Protein AF-A0A7K8R542-F1 (afdb_monomer)

pLDDT: mean 95.87, std 2.91, range [80.75, 98.75]

InterPro domains:
  IPR011989 Armadillo-like helical [G3DSA:1.25.10.10] (1-106)
  IPR016024 Armadillo-type fold [SSF48371] (4-80)

Mean predicted aligned error: 2.31 Å

Sequence (106 aa):
VLFQIFDAFKARLHDSNSKVNQVALESMHRMVPLLKDNLAPVINLLIPAIVDNNLNSKNPGIYAAATGVIQALCQHLDNSLLLQPFCTKAQFLNGKAKQDLTEKLA

Structure (mmCIF, N/CA/C/O backbone):
data_AF-A0A7K8R542-F1
#
_entry.id   AF-A0A7K8R542-F1
#
loop_
_atom_site.group_PDB
_atom_site.id
_atom_site.type_symbol
_atom_site.label_atom_id
_atom_site.label_alt_id
_atom_si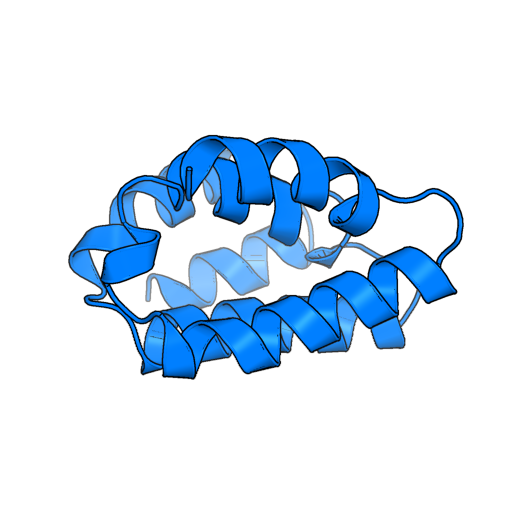te.label_comp_id
_atom_site.label_asym_id
_atom_site.label_entity_id
_atom_site.label_seq_id
_atom_site.pdbx_PDB_ins_code
_atom_site.Cartn_x
_atom_site.Cartn_y
_atom_site.Cartn_z
_atom_site.occupancy
_atom_site.B_iso_or_equiv
_atom_site.auth_seq_id
_atom_site.auth_comp_id
_atom_site.auth_asym_id
_atom_site.auth_atom_id
_atom_site.pdbx_PDB_model_num
ATOM 1 N N . VAL A 1 1 ? -8.506 -17.465 -5.897 1.00 80.75 1 VAL A N 1
ATOM 2 C CA . VAL A 1 1 ? -8.318 -16.443 -6.954 1.00 80.75 1 VAL A CA 1
ATOM 3 C C . VAL A 1 1 ? -7.722 -15.151 -6.405 1.00 80.75 1 VAL A C 1
ATOM 5 O O . VAL A 1 1 ? -6.579 -14.879 -6.732 1.00 80.75 1 VAL A O 1
ATOM 8 N N . LEU A 1 2 ? -8.411 -14.394 -5.536 1.00 88.62 2 LEU A N 1
ATOM 9 C CA . LEU A 1 2 ? -7.903 -13.095 -5.050 1.00 88.62 2 LEU A CA 1
ATOM 10 C C . LEU A 1 2 ?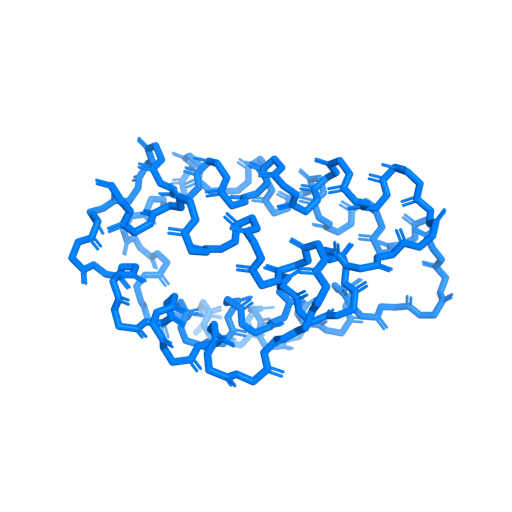 -6.517 -13.186 -4.388 1.00 88.62 2 LEU A C 1
ATOM 12 O O . LEU A 1 2 ? -5.619 -12.432 -4.745 1.00 88.62 2 LEU A O 1
ATOM 16 N N . PHE A 1 3 ? -6.322 -14.163 -3.495 1.00 92.50 3 PHE A N 1
ATOM 17 C CA . PHE A 1 3 ? -5.020 -14.415 -2.871 1.00 92.50 3 PHE A CA 1
A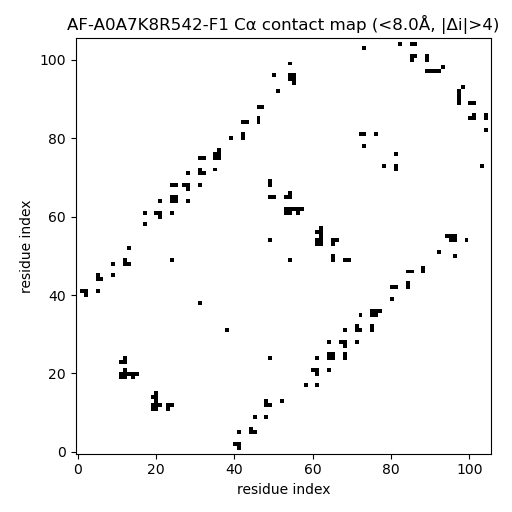TOM 18 C C . PHE A 1 3 ? -3.916 -14.677 -3.902 1.00 92.50 3 PHE A C 1
ATOM 20 O O . PHE A 1 3 ? -2.886 -14.028 -3.858 1.00 92.50 3 PHE A O 1
ATOM 27 N N . GLN A 1 4 ? -4.153 -15.564 -4.873 1.00 94.00 4 GLN A N 1
ATOM 28 C CA . GLN A 1 4 ? -3.168 -15.906 -5.911 1.00 94.00 4 GLN A CA 1
ATOM 29 C C . GLN A 1 4 ? -2.793 -14.696 -6.778 1.00 94.00 4 GLN A C 1
ATOM 31 O O . GLN A 1 4 ? -1.630 -14.531 -7.131 1.00 94.00 4 GLN A O 1
ATOM 36 N N . ILE A 1 5 ? -3.768 -13.835 -7.095 1.00 94.38 5 ILE A N 1
ATOM 37 C CA . ILE A 1 5 ? -3.519 -12.594 -7.836 1.00 94.38 5 ILE A CA 1
ATOM 38 C C . ILE A 1 5 ? -2.593 -11.683 -7.031 1.00 94.38 5 ILE A C 1
ATOM 40 O O . ILE A 1 5 ? -1.600 -11.198 -7.566 1.00 94.38 5 ILE A O 1
ATOM 44 N N . PHE A 1 6 ? -2.892 -11.462 -5.750 1.00 95.81 6 PHE A N 1
ATOM 45 C CA . PHE A 1 6 ? -2.101 -10.551 -4.927 1.00 95.81 6 PHE A CA 1
ATOM 46 C C . PHE A 1 6 ? -0.750 -11.120 -4.491 1.00 95.81 6 PHE A C 1
ATOM 48 O O . PHE A 1 6 ? 0.206 -10.360 -4.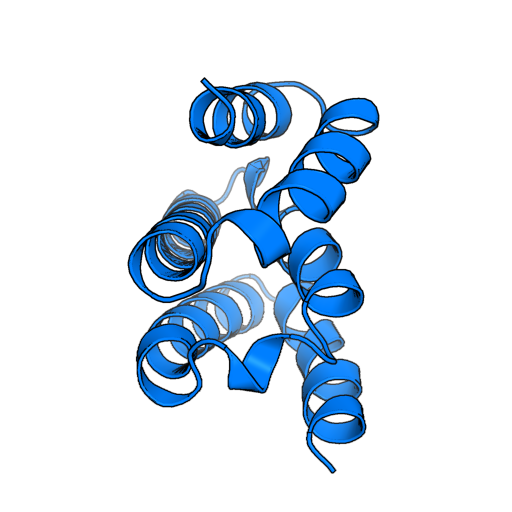356 1.00 95.81 6 PHE A O 1
ATOM 55 N N . ASP A 1 7 ? -0.642 -12.437 -4.350 1.00 93.81 7 ASP A N 1
ATOM 56 C CA . ASP A 1 7 ? 0.626 -13.126 -4.125 1.00 93.81 7 ASP A CA 1
ATOM 57 C C . ASP A 1 7 ? 1.574 -12.933 -5.316 1.00 93.81 7 ASP A C 1
ATOM 59 O O . ASP A 1 7 ? 2.715 -12.505 -5.143 1.00 93.81 7 ASP A O 1
ATOM 63 N N . ALA A 1 8 ? 1.069 -13.081 -6.546 1.00 94.38 8 ALA A N 1
ATOM 64 C CA . ALA A 1 8 ? 1.835 -12.751 -7.746 1.00 94.38 8 ALA A CA 1
ATOM 65 C C . ALA A 1 8 ? 2.119 -11.239 -7.870 1.00 94.38 8 ALA A C 1
ATOM 67 O O . ALA A 1 8 ? 3.219 -10.830 -8.252 1.00 94.38 8 ALA A O 1
ATOM 68 N N . PHE A 1 9 ? 1.144 -10.390 -7.531 1.00 96.25 9 PHE A N 1
ATOM 69 C CA . PHE A 1 9 ? 1.270 -8.933 -7.615 1.00 96.25 9 PHE A CA 1
ATOM 70 C C . PHE A 1 9 ? 2.315 -8.367 -6.646 1.00 96.25 9 PHE A C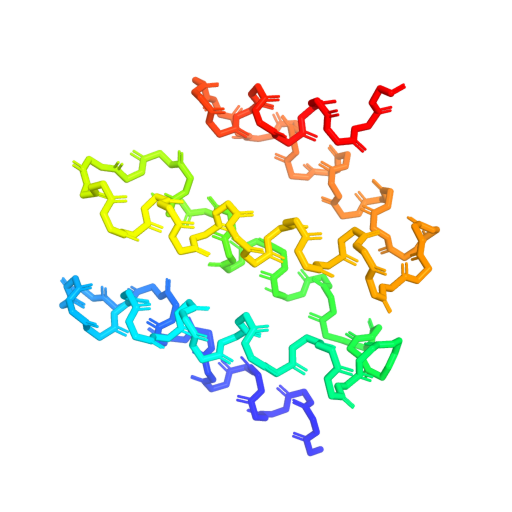 1
ATOM 72 O O . PHE A 1 9 ? 2.981 -7.385 -6.974 1.00 96.25 9 PHE A O 1
ATOM 79 N N . LYS A 1 10 ? 2.520 -9.003 -5.484 1.00 94.88 10 LYS A N 1
ATOM 80 C CA . LYS A 1 10 ? 3.510 -8.591 -4.478 1.00 94.88 10 LYS A CA 1
ATOM 81 C C . LYS A 1 10 ? 4.906 -8.394 -5.070 1.00 94.88 10 LYS A C 1
ATOM 83 O O . LYS A 1 10 ? 5.586 -7.441 -4.701 1.00 94.88 10 LYS A O 1
ATOM 88 N N . ALA A 1 11 ? 5.310 -9.234 -6.025 1.00 95.19 11 ALA A N 1
ATOM 89 C CA . ALA A 1 11 ? 6.607 -9.106 -6.691 1.00 95.19 11 ALA A CA 1
ATOM 90 C C . ALA A 1 11 ? 6.773 -7.757 -7.416 1.00 95.19 11 ALA A C 1
ATOM 92 O O . ALA A 1 11 ? 7.880 -7.235 -7.499 1.00 95.19 11 ALA A O 1
ATOM 93 N N . ARG A 1 12 ? 5.676 -7.163 -7.906 1.00 97.81 12 ARG A N 1
ATOM 94 C CA . ARG A 1 12 ? 5.686 -5.846 -8.560 1.00 97.81 12 ARG A CA 1
ATOM 95 C C . ARG A 1 12 ? 5.781 -4.699 -7.556 1.00 97.81 12 ARG A C 1
ATOM 97 O O . ARG A 1 12 ? 6.407 -3.693 -7.856 1.00 97.81 12 ARG A O 1
ATOM 104 N N . LEU A 1 13 ? 5.233 -4.857 -6.351 1.00 97.25 13 LEU A N 1
ATOM 105 C CA . LEU A 1 13 ? 5.371 -3.880 -5.260 1.00 97.25 13 LEU A CA 1
ATOM 106 C C . LEU A 1 13 ? 6.800 -3.803 -4.697 1.00 97.25 13 LEU A C 1
ATOM 108 O O . LEU A 1 13 ? 7.092 -2.903 -3.919 1.00 97.25 13 LEU A O 1
ATOM 112 N N . HIS A 1 14 ? 7.658 -4.767 -5.038 1.00 93.69 14 HIS A N 1
ATOM 113 C CA . HIS A 1 14 ? 9.050 -4.893 -4.585 1.00 93.69 14 HIS A CA 1
ATOM 114 C C . HIS A 1 14 ? 10.020 -4.970 -5.777 1.00 93.69 14 HIS A C 1
ATOM 116 O O . HIS A 1 14 ? 11.144 -5.452 -5.647 1.00 93.69 14 HIS A O 1
ATOM 122 N N . ASP A 1 15 ? 9.573 -4.547 -6.961 1.00 97.12 15 ASP A N 1
ATOM 123 C CA . ASP A 1 15 ? 10.352 -4.692 -8.186 1.00 97.12 15 ASP A CA 1
ATOM 124 C C . ASP A 1 15 ? 11.619 -3.823 -8.137 1.00 97.12 15 ASP A C 1
ATOM 126 O O . ASP A 1 15 ? 11.579 -2.662 -7.721 1.00 97.12 15 ASP A O 1
ATOM 130 N N . SER A 1 16 ? 12.754 -4.369 -8.580 1.00 95.19 16 SER A N 1
ATOM 131 C CA . SER A 1 16 ? 14.026 -3.637 -8.592 1.00 95.19 16 SER A CA 1
ATOM 132 C C . SER A 1 16 ? 14.005 -2.463 -9.571 1.00 95.19 16 SER A C 1
ATOM 134 O O . SER A 1 16 ? 14.746 -1.491 -9.401 1.00 95.19 16 SER A O 1
ATOM 136 N N . ASN A 1 17 ? 13.132 -2.512 -10.581 1.00 97.56 17 ASN A N 1
ATOM 137 C CA . ASN A 1 17 ? 12.871 -1.370 -11.432 1.00 97.56 17 ASN A CA 1
ATOM 138 C C . ASN A 1 17 ? 11.910 -0.398 -10.734 1.00 97.56 17 ASN A C 1
ATOM 140 O O . ASN A 1 17 ? 10.707 -0.645 -10.633 1.00 97.56 17 ASN A O 1
ATOM 144 N N . SER A 1 18 ? 12.422 0.768 -10.333 1.00 97.56 18 SER A N 1
ATOM 145 C CA . SER A 1 18 ? 11.630 1.765 -9.605 1.00 97.56 18 SER A CA 1
ATOM 146 C C . SER A 1 18 ? 10.371 2.236 -10.344 1.00 97.56 18 SER A C 1
ATOM 148 O O . SER A 1 18 ? 9.390 2.580 -9.691 1.00 97.56 18 SER A O 1
ATOM 150 N N . LYS A 1 19 ? 10.356 2.238 -11.687 1.00 98.19 19 LYS A N 1
ATOM 151 C CA . LYS A 1 19 ? 9.150 2.602 -12.453 1.00 98.19 19 LYS A CA 1
ATOM 152 C C . LYS A 1 19 ? 8.077 1.522 -12.336 1.00 98.19 19 LYS A C 1
ATOM 154 O O . LYS A 1 19 ? 6.910 1.852 -12.165 1.00 98.19 19 LYS A O 1
ATOM 159 N N . VAL A 1 20 ? 8.467 0.246 -12.390 1.00 98.44 20 VAL A N 1
ATOM 160 C CA . VAL A 1 20 ? 7.539 -0.882 -12.206 1.00 98.44 20 VAL A CA 1
ATOM 161 C C . VAL A 1 20 ? 6.958 -0.857 -10.794 1.00 98.44 20 VAL A C 1
ATOM 163 O O . VAL A 1 20 ? 5.743 -0.946 -10.637 1.00 98.44 20 VAL A O 1
ATOM 166 N N . ASN A 1 21 ? 7.806 -0.652 -9.784 1.00 98.50 21 ASN A N 1
ATOM 167 C CA . ASN A 1 21 ? 7.380 -0.537 -8.392 1.00 98.50 21 ASN A CA 1
ATOM 168 C C . ASN A 1 21 ? 6.403 0.626 -8.165 1.00 98.50 21 ASN A C 1
ATOM 170 O O . ASN A 1 21 ? 5.330 0.419 -7.597 1.00 98.50 21 ASN A O 1
ATOM 174 N N . GLN A 1 22 ? 6.720 1.819 -8.674 1.00 98.69 22 GLN A N 1
ATOM 175 C CA . GLN A 1 22 ? 5.830 2.972 -8.562 1.00 98.69 22 GLN A CA 1
ATOM 176 C C . GLN A 1 22 ? 4.476 2.722 -9.245 1.00 98.69 22 GLN A C 1
ATOM 178 O O . GLN A 1 22 ? 3.433 2.927 -8.627 1.00 98.69 22 GLN A O 1
ATOM 183 N N . VAL A 1 23 ? 4.468 2.215 -10.483 1.00 98.62 23 VAL A N 1
ATOM 184 C CA . VAL A 1 23 ? 3.220 1.919 -11.210 1.00 98.62 23 VAL A CA 1
ATOM 185 C C . VAL A 1 23 ? 2.400 0.837 -10.502 1.00 98.62 23 VAL A C 1
ATOM 187 O O . VAL A 1 23 ? 1.168 0.894 -10.510 1.00 98.62 23 VAL A O 1
ATOM 190 N N . ALA A 1 24 ? 3.046 -0.134 -9.852 1.00 98.62 24 ALA A N 1
ATOM 191 C CA . ALA A 1 24 ? 2.355 -1.129 -9.040 1.00 98.62 24 ALA A CA 1
ATOM 192 C C . ALA A 1 24 ? 1.653 -0.485 -7.832 1.00 98.62 24 ALA A C 1
ATOM 194 O O . ALA A 1 24 ? 0.480 -0.766 -7.590 1.00 98.62 24 ALA A O 1
ATOM 195 N N . LEU A 1 25 ? 2.316 0.428 -7.117 1.00 98.75 25 LEU A N 1
ATOM 196 C CA . LEU A 1 25 ? 1.707 1.168 -6.004 1.00 98.75 25 LEU A CA 1
ATOM 197 C C . LEU A 1 25 ? 0.541 2.050 -6.475 1.00 98.75 25 LEU A C 1
ATOM 199 O O . LEU A 1 25 ? -0.535 2.020 -5.883 1.00 98.75 25 LEU A O 1
ATOM 203 N N . GLU A 1 26 ? 0.699 2.768 -7.585 1.00 98.75 26 GLU A N 1
ATOM 204 C CA . GLU A 1 26 ? -0.379 3.574 -8.178 1.00 98.75 26 GLU A CA 1
ATOM 205 C C . GLU A 1 26 ? -1.571 2.713 -8.624 1.00 98.75 26 GLU A C 1
ATOM 207 O O . GLU A 1 26 ? -2.730 3.109 -8.483 1.00 98.75 26 GLU A O 1
ATOM 212 N N . SER A 1 27 ? -1.302 1.513 -9.141 1.00 98.56 27 SER A N 1
ATOM 213 C CA . SER A 1 27 ? -2.346 0.550 -9.499 1.00 98.56 27 SER A CA 1
ATOM 214 C C . SER A 1 27 ? -3.065 0.038 -8.254 1.00 98.56 27 SER A C 1
ATOM 216 O O . SER A 1 27 ? -4.294 0.018 -8.230 1.00 98.56 27 SER A O 1
ATOM 218 N N . MET A 1 28 ? -2.320 -0.283 -7.191 1.00 98.31 28 MET A N 1
ATOM 219 C CA . MET A 1 28 ? -2.890 -0.668 -5.900 1.00 98.31 28 MET A CA 1
ATOM 220 C C . MET A 1 28 ? -3.803 0.435 -5.359 1.00 98.31 28 MET A C 1
ATOM 222 O O . MET A 1 28 ? -4.935 0.151 -4.978 1.00 98.31 28 MET A O 1
ATOM 226 N N . HIS A 1 29 ? -3.372 1.698 -5.415 1.00 98.69 29 HIS A N 1
ATOM 227 C CA . HIS A 1 29 ? -4.172 2.848 -4.987 1.00 98.69 29 HIS A CA 1
ATOM 228 C C . HIS A 1 29 ? -5.523 2.919 -5.716 1.00 98.69 29 HIS A C 1
ATOM 230 O O . HIS A 1 29 ? -6.551 3.144 -5.085 1.00 98.69 29 HIS A O 1
ATOM 236 N N . ARG A 1 30 ? -5.551 2.651 -7.031 1.00 98.50 30 ARG A N 1
ATOM 237 C CA . ARG A 1 30 ? -6.798 2.593 -7.820 1.00 98.50 30 ARG A CA 1
ATOM 238 C C . ARG A 1 30 ? -7.668 1.379 -7.478 1.00 98.50 30 ARG A C 1
ATOM 240 O O . ARG A 1 30 ? -8.887 1.464 -7.574 1.00 98.50 30 ARG A O 1
ATOM 247 N N . MET A 1 31 ? -7.064 0.255 -7.092 1.00 98.00 31 MET A N 1
ATOM 248 C CA . MET A 1 31 ? -7.785 -0.976 -6.746 1.00 98.00 31 MET A CA 1
ATOM 249 C C . MET A 1 31 ? -8.457 -0.910 -5.370 1.00 98.00 31 MET A C 1
ATOM 251 O O . MET A 1 31 ? -9.528 -1.491 -5.202 1.00 98.00 31 MET A O 1
ATOM 255 N N . VAL A 1 32 ? -7.865 -0.207 -4.397 1.00 98.44 32 VAL A N 1
ATOM 256 C CA . VAL A 1 32 ? -8.400 -0.093 -3.026 1.00 98.44 32 VAL A CA 1
ATOM 257 C C . VAL A 1 32 ? -9.875 0.341 -2.980 1.00 98.44 32 VAL A C 1
ATOM 259 O O . VAL A 1 32 ? -10.668 -0.411 -2.413 1.00 98.44 32 VAL A O 1
ATOM 262 N N . PRO A 1 33 ? -10.310 1.462 -3.592 1.00 98.06 33 PRO A N 1
ATOM 263 C CA . PRO A 1 33 ? -11.716 1.877 -3.541 1.00 98.06 33 PRO A CA 1
ATOM 264 C C . PRO A 1 33 ? -12.676 0.931 -4.280 1.00 98.06 33 PRO A C 1
ATOM 266 O O . PRO A 1 33 ? -13.874 0.933 -3.990 1.00 98.06 33 PRO A O 1
ATOM 269 N N . LEU A 1 34 ? -12.174 0.134 -5.231 1.00 97.94 34 LEU A N 1
ATOM 270 C CA . LEU A 1 34 ? -12.974 -0.827 -5.996 1.00 97.94 34 LEU A CA 1
ATOM 271 C C . LEU A 1 34 ? -13.206 -2.121 -5.211 1.00 97.94 34 LEU A C 1
ATOM 273 O O . LEU A 1 34 ? -14.287 -2.701 -5.281 1.00 97.94 34 LEU A O 1
ATOM 277 N N . LEU A 1 35 ? -12.190 -2.573 -4.473 1.00 97.25 35 LEU A N 1
ATOM 278 C CA . LEU A 1 35 ? -12.223 -3.837 -3.743 1.00 97.25 35 LEU A CA 1
ATOM 279 C C . LEU A 1 35 ? -12.688 -3.663 -2.291 1.00 97.25 35 LEU A C 1
ATOM 281 O O . LEU A 1 35 ? -13.387 -4.541 -1.789 1.00 97.25 35 LEU A O 1
ATOM 285 N N . LYS A 1 36 ? -12.375 -2.534 -1.641 1.00 97.38 36 LYS A N 1
ATOM 286 C CA . LYS A 1 36 ? -12.758 -2.219 -0.251 1.00 97.38 36 LYS A CA 1
ATOM 287 C C . LYS A 1 36 ? -12.439 -3.385 0.698 1.00 97.38 36 LYS A C 1
ATOM 289 O O . LYS A 1 36 ? -11.376 -3.998 0.583 1.00 97.38 36 LYS A O 1
ATOM 294 N N . ASP A 1 37 ? -13.375 -3.753 1.570 1.00 97.00 37 ASP A N 1
ATOM 295 C CA . ASP A 1 37 ? -13.239 -4.852 2.532 1.00 97.00 37 ASP A CA 1
ATOM 296 C C . ASP A 1 37 ? -13.071 -6.236 1.884 1.00 97.00 37 ASP A C 1
ATOM 298 O O . ASP A 1 37 ? -12.632 -7.173 2.551 1.00 97.00 37 ASP A O 1
ATOM 302 N N . ASN A 1 38 ? -13.293 -6.391 0.568 1.00 96.31 38 ASN A N 1
ATOM 303 C CA . ASN A 1 38 ? -12.928 -7.635 -0.124 1.00 96.31 38 ASN A CA 1
ATOM 304 C C . ASN A 1 38 ? -11.408 -7.880 -0.124 1.00 96.31 38 ASN A C 1
ATOM 306 O O . ASN A 1 38 ? -10.973 -8.987 -0.432 1.00 96.31 38 ASN A O 1
ATOM 310 N N . LEU A 1 39 ? -10.592 -6.880 0.233 1.00 97.00 39 LEU A N 1
ATOM 311 C CA . LEU A 1 39 ? -9.155 -7.032 0.469 1.00 97.00 39 LEU A CA 1
ATOM 312 C C . LEU A 1 39 ? -8.820 -7.707 1.807 1.00 97.00 39 LEU A C 1
ATOM 314 O O . LEU A 1 39 ? -7.667 -8.100 1.993 1.00 97.00 39 LEU A O 1
ATOM 318 N N . ALA A 1 40 ? -9.781 -7.889 2.721 1.00 96.25 40 ALA A N 1
ATOM 319 C CA . ALA A 1 40 ? -9.540 -8.488 4.036 1.00 96.25 40 ALA A CA 1
ATOM 320 C C . ALA A 1 40 ? -8.750 -9.817 3.988 1.00 96.25 40 ALA A C 1
ATOM 322 O O . ALA A 1 40 ? -7.784 -9.949 4.743 1.00 96.25 40 ALA A O 1
ATOM 323 N N . PRO A 1 41 ? -9.026 -10.770 3.068 1.00 95.94 41 PRO A N 1
ATOM 324 C CA . PRO A 1 41 ? -8.281 -12.032 2.999 1.00 95.94 41 PRO A CA 1
ATOM 325 C C . PRO A 1 41 ? -6.801 -11.879 2.617 1.00 95.94 41 PRO A C 1
ATOM 327 O O . PRO A 1 41 ? -6.024 -12.814 2.792 1.00 95.94 41 PRO A O 1
ATOM 330 N N . VAL A 1 42 ? -6.406 -10.731 2.060 1.00 96.31 42 VAL A N 1
ATOM 331 C CA . VAL A 1 42 ? -5.041 -10.466 1.579 1.00 96.31 42 VAL A CA 1
ATOM 332 C C . VAL A 1 42 ? -4.367 -9.306 2.314 1.00 96.31 42 VAL A C 1
ATOM 334 O O . VAL A 1 42 ? -3.214 -8.997 2.023 1.00 96.31 42 VAL A O 1
ATOM 337 N N . ILE A 1 43 ? -5.023 -8.674 3.292 1.00 95.25 43 ILE A N 1
ATOM 338 C CA . ILE A 1 43 ? -4.503 -7.456 3.930 1.00 95.25 43 ILE A CA 1
ATOM 339 C C . ILE A 1 43 ? -3.166 -7.707 4.639 1.00 95.25 43 ILE A C 1
ATOM 341 O O . ILE A 1 43 ? -2.213 -6.954 4.460 1.00 95.25 43 ILE A O 1
ATOM 345 N N . ASN A 1 44 ? -3.035 -8.843 5.329 1.00 93.81 44 ASN A N 1
ATOM 346 C CA . ASN A 1 44 ? -1.798 -9.242 6.008 1.00 93.81 44 ASN A CA 1
ATOM 347 C C . ASN A 1 44 ? -0.636 -9.526 5.044 1.00 93.81 44 ASN A C 1
ATOM 349 O O . ASN A 1 44 ? 0.522 -9.447 5.444 1.00 93.81 44 ASN A O 1
ATOM 353 N N . LEU A 1 45 ? -0.928 -9.842 3.780 1.00 94.69 45 LEU A N 1
ATOM 354 C CA . LEU A 1 45 ? 0.073 -9.979 2.723 1.00 94.69 45 LEU A CA 1
ATOM 355 C C . LEU A 1 45 ? 0.444 -8.606 2.142 1.00 94.69 45 LEU A C 1
ATOM 357 O O . LEU A 1 45 ? 1.621 -8.326 1.903 1.00 94.69 45 LEU A O 1
ATOM 361 N N . LEU A 1 46 ? -0.564 -7.760 1.919 1.00 95.12 46 LEU A N 1
ATOM 362 C CA . LEU A 1 46 ? -0.424 -6.470 1.252 1.00 95.12 46 LEU A CA 1
ATOM 363 C C . LEU A 1 46 ? 0.243 -5.415 2.119 1.00 95.12 46 LEU A C 1
ATOM 365 O O . LEU A 1 46 ? 1.117 -4.720 1.614 1.00 95.12 46 LEU A O 1
ATOM 369 N N . ILE A 1 47 ? -0.117 -5.296 3.401 1.00 96.12 47 ILE A N 1
ATOM 370 C CA . ILE A 1 47 ? 0.463 -4.263 4.267 1.00 96.12 47 ILE A CA 1
ATOM 371 C C . ILE A 1 47 ? 1.992 -4.363 4.302 1.00 96.12 47 ILE A C 1
ATOM 373 O O . ILE A 1 47 ? 2.624 -3.367 3.960 1.00 96.12 47 ILE A O 1
ATOM 377 N N . PRO A 1 48 ? 2.622 -5.522 4.595 1.00 95.81 48 PRO A N 1
ATOM 378 C CA . PRO A 1 48 ? 4.074 -5.650 4.490 1.00 95.81 48 PRO A CA 1
ATOM 379 C C . PRO A 1 48 ? 4.592 -5.287 3.095 1.00 95.81 48 PRO A C 1
ATOM 381 O O . PRO A 1 48 ? 5.551 -4.536 2.975 1.00 95.81 48 PRO A O 1
ATOM 384 N N . ALA A 1 49 ? 3.931 -5.762 2.033 1.00 96.06 49 ALA A N 1
ATOM 385 C CA . ALA A 1 49 ? 4.356 -5.504 0.661 1.00 96.06 49 ALA A CA 1
ATOM 386 C C . ALA A 1 49 ? 4.336 -4.010 0.287 1.00 96.06 49 ALA A C 1
ATOM 388 O O . ALA A 1 49 ? 5.187 -3.553 -0.468 1.00 96.06 49 ALA A O 1
ATOM 389 N N . ILE A 1 50 ? 3.383 -3.250 0.821 1.00 97.00 50 ILE A N 1
ATOM 390 C CA . ILE A 1 50 ? 3.246 -1.815 0.574 1.00 97.00 50 ILE A CA 1
ATOM 391 C C . ILE A 1 50 ? 4.220 -1.029 1.447 1.00 97.00 50 ILE A C 1
ATOM 393 O O . ILE A 1 50 ? 4.851 -0.112 0.940 1.00 97.00 50 ILE A O 1
ATOM 397 N N . VAL A 1 51 ? 4.369 -1.364 2.733 1.00 95.56 51 VAL A N 1
ATOM 398 C CA . VAL A 1 51 ? 5.168 -0.544 3.662 1.00 95.56 51 VAL A CA 1
ATOM 399 C C . VAL A 1 51 ? 6.664 -0.834 3.590 1.00 95.56 51 VAL A C 1
ATOM 401 O O . VAL A 1 51 ? 7.469 0.091 3.720 1.00 95.56 51 VAL A O 1
ATOM 404 N N . ASP A 1 52 ? 7.047 -2.094 3.371 1.00 92.69 52 ASP A N 1
ATOM 405 C CA . ASP A 1 52 ? 8.448 -2.504 3.392 1.00 92.69 52 ASP A CA 1
ATOM 406 C C . ASP A 1 52 ? 9.195 -1.855 2.232 1.00 92.69 52 ASP A C 1
ATOM 408 O O . ASP A 1 52 ? 8.829 -2.008 1.070 1.00 92.69 52 ASP A O 1
ATOM 412 N N . ASN A 1 53 ? 10.255 -1.120 2.570 1.00 88.62 53 ASN A N 1
ATOM 413 C CA . ASN A 1 53 ? 11.124 -0.362 1.666 1.00 88.62 53 ASN A CA 1
ATOM 414 C C . ASN A 1 53 ? 10.463 0.812 0.920 1.00 88.62 53 ASN A C 1
ATOM 416 O O . ASN A 1 53 ? 11.149 1.804 0.680 1.00 88.62 53 ASN A O 1
ATOM 420 N N . ASN A 1 54 ? 9.165 0.774 0.601 1.00 97.00 54 ASN A N 1
ATOM 421 C CA . ASN A 1 54 ? 8.524 1.852 -0.162 1.00 97.00 54 ASN A CA 1
ATOM 422 C C . ASN A 1 54 ? 8.320 3.125 0.676 1.00 97.00 54 ASN A C 1
ATOM 424 O O . ASN A 1 54 ? 8.594 4.221 0.190 1.00 97.00 54 ASN A O 1
ATOM 428 N N . LEU A 1 55 ? 7.922 3.001 1.950 1.00 95.88 55 LEU A N 1
ATOM 429 C CA . LEU A 1 55 ? 7.753 4.164 2.840 1.00 95.88 55 LEU A CA 1
ATOM 430 C C . LEU A 1 55 ? 9.081 4.785 3.304 1.00 95.88 55 LEU A C 1
ATOM 432 O O . LEU A 1 55 ? 9.099 5.909 3.792 1.00 95.88 55 LEU A O 1
ATOM 436 N N . ASN A 1 56 ? 10.198 4.077 3.127 1.00 95.00 56 ASN A N 1
ATOM 437 C CA . ASN A 1 56 ? 11.549 4.608 3.337 1.00 95.00 56 ASN A CA 1
ATOM 438 C C . ASN A 1 56 ? 12.291 4.831 2.006 1.00 95.00 56 ASN A C 1
ATOM 440 O O . ASN A 1 56 ? 13.511 5.023 1.997 1.00 95.00 56 ASN A O 1
ATOM 444 N N . SER A 1 57 ? 11.584 4.778 0.873 1.00 96.12 57 SER A N 1
ATOM 445 C CA . SER A 1 57 ? 12.213 4.904 -0.435 1.00 96.12 57 SER A CA 1
ATOM 446 C C . SER A 1 57 ? 12.806 6.296 -0.615 1.00 96.12 57 SER A C 1
ATOM 448 O O . SER A 1 57 ? 12.164 7.309 -0.350 1.00 96.12 57 SER A O 1
ATOM 450 N N . LYS A 1 58 ? 14.034 6.353 -1.139 1.00 95.25 58 LYS A N 1
ATOM 451 C CA . LYS A 1 58 ? 14.669 7.615 -1.553 1.00 95.25 58 LYS A CA 1
ATOM 452 C C . LYS A 1 58 ? 14.054 8.178 -2.836 1.00 95.25 58 LYS A C 1
ATOM 454 O O . LYS A 1 58 ? 14.339 9.315 -3.198 1.00 95.25 58 LYS A O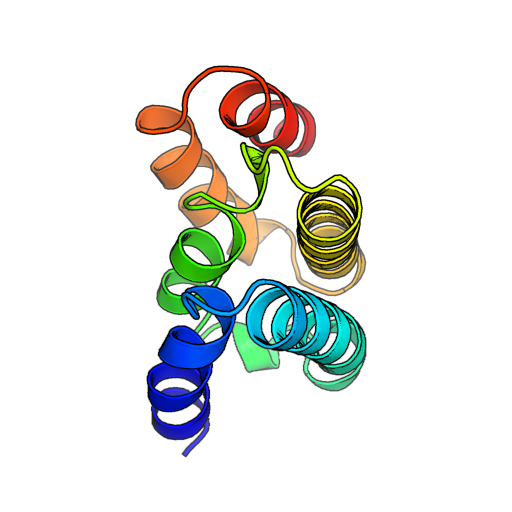 1
ATOM 459 N N . ASN A 1 59 ? 13.250 7.381 -3.542 1.00 97.38 59 ASN A N 1
ATOM 460 C CA . ASN A 1 59 ? 12.505 7.842 -4.699 1.00 97.38 59 ASN A CA 1
ATOM 461 C C . ASN A 1 59 ? 11.192 8.497 -4.224 1.00 97.38 59 ASN A C 1
ATOM 463 O O . ASN A 1 59 ? 10.321 7.789 -3.707 1.00 97.38 59 ASN A O 1
ATOM 467 N N . PRO A 1 60 ? 11.011 9.815 -4.428 1.00 97.06 60 PRO A N 1
ATOM 468 C CA . PRO A 1 60 ? 9.833 10.526 -3.938 1.00 97.06 60 PRO A CA 1
ATOM 469 C C . PRO A 1 60 ? 8.527 10.042 -4.582 1.00 97.06 60 PRO A C 1
ATOM 471 O O . PRO A 1 60 ? 7.490 10.080 -3.927 1.00 97.06 60 PRO A O 1
ATOM 474 N N . GLY A 1 61 ? 8.563 9.546 -5.824 1.00 98.19 61 GLY A N 1
ATOM 475 C CA . GLY A 1 61 ? 7.388 8.990 -6.501 1.00 98.19 61 GLY A CA 1
ATOM 476 C C . GLY A 1 61 ? 6.913 7.683 -5.869 1.00 98.19 61 GLY A C 1
ATOM 477 O O . GLY A 1 61 ? 5.720 7.512 -5.635 1.00 98.19 61 GLY A O 1
ATOM 478 N N . ILE A 1 62 ? 7.843 6.789 -5.512 1.00 98.50 62 ILE A N 1
ATOM 479 C CA . ILE A 1 62 ? 7.526 5.545 -4.788 1.00 98.50 62 ILE A CA 1
ATOM 480 C C . ILE A 1 62 ? 6.976 5.864 -3.398 1.00 98.50 62 ILE A C 1
ATOM 482 O O . ILE A 1 62 ? 5.945 5.318 -3.011 1.00 98.50 62 ILE A O 1
ATOM 486 N N . TYR A 1 63 ? 7.632 6.772 -2.670 1.00 97.94 63 TYR A N 1
ATOM 487 C CA . TYR A 1 63 ? 7.171 7.201 -1.351 1.00 97.94 63 TYR A CA 1
ATOM 488 C C . TYR A 1 63 ? 5.746 7.770 -1.408 1.00 97.94 63 TYR A C 1
ATOM 490 O O . TYR A 1 63 ? 4.871 7.316 -0.673 1.00 97.94 63 TYR A O 1
ATOM 498 N N . ALA A 1 64 ? 5.491 8.713 -2.322 1.00 98.44 64 ALA A N 1
ATOM 499 C CA . ALA A 1 64 ? 4.178 9.331 -2.497 1.00 98.44 64 ALA A CA 1
ATOM 500 C C . ALA A 1 64 ? 3.100 8.318 -2.916 1.00 98.44 64 ALA A C 1
ATOM 502 O O . ALA A 1 64 ? 1.977 8.362 -2.419 1.00 98.44 64 ALA A O 1
ATOM 503 N N . ALA A 1 65 ? 3.433 7.374 -3.801 1.00 98.56 65 ALA A N 1
ATOM 504 C CA . ALA A 1 65 ? 2.500 6.327 -4.195 1.00 98.56 65 ALA A CA 1
ATOM 505 C C . ALA A 1 65 ? 2.172 5.394 -3.016 1.00 98.56 65 ALA A C 1
ATOM 507 O O . ALA A 1 65 ? 1.007 5.071 -2.796 1.00 98.56 65 ALA A O 1
ATOM 508 N N . ALA A 1 66 ? 3.169 5.000 -2.217 1.00 98.44 66 ALA A N 1
ATOM 509 C CA . ALA A 1 66 ? 2.965 4.140 -1.053 1.00 98.44 66 ALA A CA 1
ATOM 510 C C . ALA A 1 66 ? 2.133 4.815 0.043 1.00 98.44 66 ALA A C 1
ATOM 512 O O . ALA A 1 66 ? 1.194 4.202 0.553 1.00 98.44 66 ALA A O 1
ATOM 513 N N . THR A 1 67 ? 2.414 6.079 0.374 1.00 98.12 67 THR A N 1
ATOM 514 C CA . THR A 1 67 ? 1.591 6.836 1.331 1.00 98.12 67 THR A CA 1
ATOM 515 C C . THR A 1 67 ? 0.163 7.016 0.822 1.00 98.12 67 THR A C 1
ATOM 517 O O . THR A 1 67 ? -0.776 6.852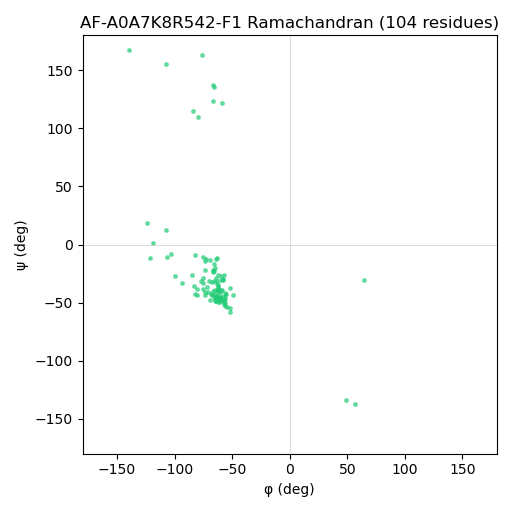 1.601 1.00 98.12 67 THR A O 1
ATOM 520 N N . GLY A 1 68 ? -0.014 7.240 -0.484 1.00 98.38 68 GLY A N 1
ATOM 521 C CA . GLY A 1 68 ? -1.322 7.261 -1.136 1.00 98.38 68 GLY A CA 1
ATOM 522 C C . GLY A 1 68 ? -2.098 5.957 -0.940 1.00 98.38 68 GLY A C 1
ATOM 523 O O . GLY A 1 68 ? -3.255 5.991 -0.529 1.00 98.38 68 GLY A O 1
ATOM 524 N N . VAL A 1 69 ? -1.466 4.795 -1.151 1.00 98.56 69 VAL A N 1
ATOM 525 C CA . VAL A 1 69 ? -2.109 3.489 -0.905 1.00 98.56 69 VAL A CA 1
ATOM 526 C C . VAL A 1 69 ? -2.524 3.338 0.560 1.00 98.56 69 VAL A C 1
ATOM 528 O O . VAL A 1 69 ? -3.655 2.937 0.824 1.00 98.56 69 VAL A O 1
ATOM 531 N N . ILE A 1 70 ? -1.647 3.673 1.513 1.00 98.06 70 ILE A N 1
ATOM 532 C CA . ILE A 1 70 ? -1.964 3.594 2.950 1.00 98.06 70 ILE A CA 1
ATOM 533 C C . ILE A 1 70 ? -3.147 4.499 3.302 1.00 98.06 70 ILE A C 1
ATOM 535 O O . ILE A 1 70 ? -4.061 4.069 4.003 1.00 98.06 70 ILE A O 1
ATOM 539 N N . GLN A 1 71 ? -3.174 5.724 2.776 1.00 97.75 71 GLN A N 1
ATOM 540 C CA . GLN A 1 71 ? -4.296 6.637 2.967 1.00 97.75 71 GLN A CA 1
ATOM 541 C C . GLN A 1 71 ? -5.597 6.074 2.382 1.00 97.75 71 GLN A C 1
ATOM 543 O O . GLN A 1 71 ? -6.619 6.100 3.062 1.00 97.75 71 GLN A O 1
ATOM 548 N N . ALA A 1 72 ? -5.564 5.535 1.161 1.00 98.44 72 ALA A N 1
ATOM 549 C CA . ALA A 1 72 ? -6.739 4.932 0.539 1.00 98.44 72 ALA A CA 1
ATOM 550 C C . ALA A 1 72 ? -7.257 3.732 1.344 1.00 98.44 72 ALA A C 1
ATOM 552 O O . ALA A 1 72 ? -8.468 3.565 1.473 1.00 98.44 72 ALA A O 1
ATOM 553 N N . LEU A 1 73 ? -6.363 2.916 1.916 1.00 98.12 73 LEU A N 1
ATOM 554 C CA . LEU A 1 73 ? -6.758 1.801 2.779 1.00 98.12 73 LEU A CA 1
ATOM 555 C C . LEU A 1 73 ? -7.531 2.312 4.000 1.00 98.12 73 LEU A C 1
ATOM 557 O O . LEU A 1 73 ? -8.643 1.851 4.228 1.00 98.12 73 LEU A O 1
ATOM 561 N N . CYS A 1 74 ? -7.009 3.316 4.712 1.00 97.38 74 CYS A N 1
ATOM 562 C CA . CYS A 1 74 ? -7.702 3.935 5.851 1.00 97.38 74 CYS A CA 1
ATOM 563 C C . CYS A 1 74 ? -9.033 4.611 5.479 1.00 97.38 74 CYS A C 1
ATOM 565 O O . CYS A 1 74 ? -9.897 4.780 6.330 1.00 97.38 74 CYS A O 1
ATOM 567 N N . GLN A 1 75 ? -9.192 5.059 4.231 1.00 97.69 75 GLN A N 1
ATOM 568 C CA . GLN A 1 75 ? -10.411 5.733 3.773 1.00 97.69 75 GLN A CA 1
ATOM 569 C C . GLN A 1 75 ? -11.512 4.769 3.321 1.00 97.69 75 GLN A C 1
ATOM 571 O O . GLN A 1 75 ? -12.684 5.146 3.322 1.00 97.69 75 GLN A O 1
ATOM 576 N N . HIS A 1 76 ? -11.154 3.565 2.871 1.00 98.00 76 HIS A N 1
ATOM 577 C CA . HIS A 1 76 ? -12.079 2.675 2.162 1.00 98.00 76 HIS A CA 1
ATOM 578 C C . HIS A 1 76 ? -12.285 1.308 2.808 1.00 98.00 76 HIS A C 1
ATOM 580 O O . HIS A 1 76 ? -13.183 0.592 2.360 1.00 98.00 76 HIS A O 1
ATOM 586 N N . LEU A 1 77 ? -11.473 0.936 3.799 1.00 97.44 77 LEU A N 1
ATOM 587 C CA . LEU A 1 77 ? -11.645 -0.295 4.568 1.00 97.44 77 LEU A CA 1
ATOM 588 C C . LEU A 1 77 ? -12.146 0.026 5.975 1.00 97.44 77 LEU A C 1
ATOM 590 O O . LEU A 1 77 ? -11.876 1.103 6.508 1.00 97.44 77 LEU A O 1
ATOM 594 N N . ASP A 1 78 ? -12.818 -0.939 6.601 1.00 96.38 78 ASP A N 1
ATOM 595 C CA . ASP A 1 78 ? -13.028 -0.906 8.046 1.00 96.38 78 ASP A CA 1
ATOM 596 C C . ASP A 1 78 ? -11.667 -0.869 8.767 1.00 96.38 78 ASP A C 1
ATOM 598 O O . ASP A 1 78 ? -10.827 -1.762 8.616 1.00 96.38 78 ASP A O 1
ATOM 602 N N . ASN A 1 79 ? -11.449 0.169 9.577 1.00 94.06 79 ASN A N 1
ATOM 603 C CA . ASN A 1 79 ? -10.216 0.368 10.335 1.00 94.06 79 ASN A CA 1
ATOM 604 C C . ASN A 1 79 ? -9.890 -0.810 11.261 1.00 94.06 79 ASN A C 1
ATOM 606 O O . ASN A 1 79 ? -8.711 -1.063 11.519 1.00 94.06 79 ASN A O 1
ATOM 610 N N . SER A 1 80 ? -10.891 -1.575 11.714 1.00 95.12 80 SER A N 1
ATOM 611 C CA . SER A 1 80 ? -10.671 -2.791 12.504 1.00 95.12 80 SER A CA 1
ATOM 612 C C . SER A 1 80 ? -9.801 -3.823 11.767 1.00 95.12 80 SER A C 1
ATOM 614 O O . SER A 1 80 ? -9.005 -4.521 12.399 1.00 95.12 80 SER A O 1
ATOM 616 N N . LEU A 1 81 ? -9.861 -3.852 10.428 1.00 96.06 81 LEU A N 1
ATOM 617 C CA . LEU A 1 81 ? -9.038 -4.709 9.571 1.00 96.06 81 LEU A CA 1
ATOM 618 C C . LEU A 1 81 ? -7.580 -4.238 9.478 1.00 96.06 81 LEU A C 1
ATOM 620 O O . LEU A 1 81 ? -6.704 -5.032 9.138 1.00 96.06 81 LEU A O 1
ATOM 624 N N . LEU A 1 82 ? -7.314 -2.958 9.751 1.00 96.81 82 LEU A N 1
ATOM 625 C CA . LEU A 1 82 ? -6.005 -2.319 9.579 1.00 96.81 82 LEU A CA 1
ATOM 626 C C . LEU A 1 82 ? -5.219 -2.192 10.885 1.00 96.81 82 LEU A C 1
ATOM 628 O O . LEU A 1 82 ? -3.988 -2.213 10.840 1.00 96.81 82 LEU A O 1
ATOM 632 N N . LE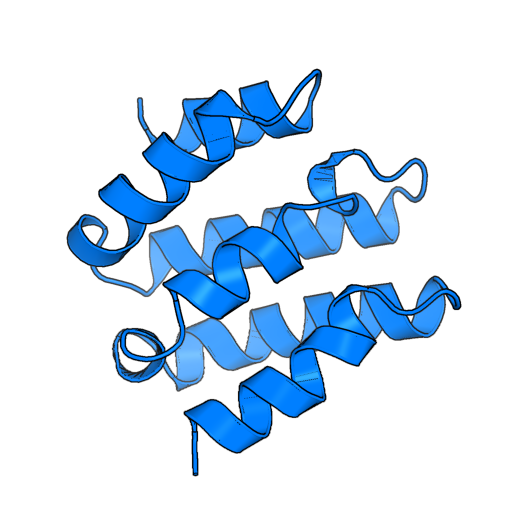U A 1 83 ? -5.904 -2.116 12.033 1.00 95.56 83 LEU A N 1
ATOM 633 C CA . LEU A 1 83 ? -5.285 -1.928 13.350 1.00 95.56 83 LEU A CA 1
ATOM 634 C C . LEU A 1 83 ? -4.167 -2.939 13.618 1.00 95.56 83 LEU A C 1
ATOM 636 O O . LEU A 1 83 ? -3.018 -2.557 13.836 1.00 95.56 83 LEU A O 1
ATOM 640 N N . GLN A 1 84 ? -4.483 -4.235 13.570 1.00 95.50 84 GLN A N 1
ATOM 641 C CA . GLN A 1 84 ? -3.499 -5.273 13.868 1.00 95.50 84 GLN A CA 1
ATOM 642 C C . GLN A 1 84 ? -2.334 -5.291 12.855 1.00 95.50 84 GLN A C 1
ATOM 644 O O . GLN A 1 84 ? -1.184 -5.263 13.303 1.00 95.50 84 GLN A O 1
ATOM 649 N N . PRO A 1 85 ? -2.564 -5.281 11.523 1.00 95.81 85 PRO A N 1
ATOM 650 C CA . PRO A 1 85 ? -1.479 -5.193 10.543 1.00 95.81 85 PRO A CA 1
ATOM 651 C C . PRO A 1 85 ? -0.564 -3.980 10.739 1.00 95.81 85 PRO A C 1
ATOM 653 O O . PRO A 1 85 ? 0.659 -4.108 10.641 1.00 95.81 85 PRO A O 1
ATOM 656 N N . PHE A 1 86 ? -1.137 -2.809 11.030 1.00 96.69 86 PHE A N 1
ATOM 657 C CA . PHE A 1 86 ? -0.377 -1.576 11.221 1.00 96.69 86 PHE A CA 1
ATOM 658 C C . PHE A 1 86 ? 0.447 -1.635 12.504 1.00 96.69 86 PHE A C 1
ATOM 660 O O . PHE A 1 86 ? 1.651 -1.388 12.455 1.00 96.69 86 PHE A O 1
ATOM 667 N N . CYS A 1 87 ? -0.155 -2.049 13.623 1.00 95.56 87 CYS A N 1
ATOM 668 C CA . CYS A 1 87 ? 0.551 -2.257 14.886 1.00 95.56 87 CYS A CA 1
ATOM 669 C C . CYS A 1 87 ? 1.714 -3.239 14.719 1.00 95.56 87 CYS A C 1
ATOM 671 O O . CYS A 1 87 ? 2.846 -2.928 15.091 1.00 95.56 87 CYS A O 1
ATOM 673 N N . THR A 1 88 ? 1.463 -4.401 14.110 1.00 95.00 88 THR A N 1
ATOM 674 C CA . THR A 1 88 ? 2.497 -5.415 13.889 1.00 95.00 88 THR A CA 1
ATOM 675 C C . THR A 1 88 ? 3.627 -4.877 13.016 1.00 95.00 88 THR A C 1
ATOM 677 O O . THR A 1 88 ? 4.790 -5.050 13.366 1.00 95.00 88 THR A O 1
ATOM 680 N N . LYS A 1 89 ? 3.342 -4.189 11.903 1.00 94.94 89 LYS A N 1
ATOM 681 C CA . LYS A 1 89 ? 4.415 -3.663 11.045 1.00 94.94 89 LYS A CA 1
ATOM 682 C C . LYS A 1 89 ? 5.160 -2.488 11.672 1.00 94.94 89 LYS A C 1
ATOM 684 O O . LYS A 1 89 ? 6.383 -2.439 11.548 1.00 94.94 89 LYS A O 1
ATOM 689 N N . ALA A 1 90 ? 4.488 -1.604 12.406 1.00 94.69 90 ALA A N 1
ATOM 690 C CA . ALA A 1 90 ? 5.119 -0.465 13.075 1.00 94.69 90 ALA A CA 1
ATOM 691 C C . ALA A 1 90 ? 6.199 -0.887 14.091 1.00 94.69 90 ALA A C 1
ATOM 693 O O . ALA A 1 90 ? 7.157 -0.143 14.311 1.00 94.69 90 ALA A O 1
ATOM 694 N N . GLN A 1 91 ? 6.092 -2.090 14.670 1.00 94.94 91 GLN A N 1
ATOM 695 C CA . GLN A 1 91 ? 7.113 -2.652 15.564 1.00 94.94 91 GLN A CA 1
ATOM 696 C C . GLN A 1 91 ? 8.465 -2.880 14.870 1.00 94.94 91 GLN A C 1
ATOM 698 O O . GLN A 1 91 ? 9.502 -2.734 15.515 1.00 94.94 91 GLN A O 1
ATOM 703 N N . PHE A 1 92 ? 8.464 -3.190 13.570 1.00 94.44 92 PHE A N 1
ATOM 704 C CA . PHE A 1 92 ? 9.667 -3.551 12.806 1.00 94.44 92 PHE A CA 1
ATOM 705 C C . PHE A 1 92 ? 10.144 -2.455 11.842 1.00 94.44 92 PHE A C 1
ATOM 707 O O . PHE A 1 92 ? 11.241 -2.554 11.293 1.00 94.44 92 PHE A O 1
ATOM 714 N N . LEU A 1 93 ? 9.338 -1.414 11.619 1.00 94.81 93 LEU A N 1
ATOM 715 C CA . LEU A 1 93 ? 9.730 -0.263 10.807 1.00 94.81 93 LEU A CA 1
ATOM 716 C C . LEU A 1 93 ? 10.678 0.670 11.573 1.00 94.81 93 LEU A C 1
ATOM 718 O O . LEU A 1 93 ? 10.776 0.651 12.800 1.00 94.81 93 LEU A O 1
ATOM 722 N N . ASN A 1 94 ? 11.362 1.537 10.829 1.00 94.06 94 ASN A N 1
ATOM 723 C CA . ASN A 1 94 ? 12.237 2.579 11.360 1.00 94.06 94 ASN A CA 1
ATOM 724 C C . ASN A 1 94 ? 12.066 3.886 10.570 1.00 94.06 94 ASN A C 1
ATOM 726 O O . ASN A 1 94 ? 11.451 3.897 9.500 1.00 94.06 94 ASN A O 1
ATOM 730 N N . GLY A 1 95 ? 12.608 4.978 11.115 1.00 93.00 95 GLY A N 1
ATOM 731 C CA . GLY A 1 95 ? 12.626 6.282 10.454 1.00 93.00 95 GLY A CA 1
ATOM 732 C C . GLY A 1 95 ? 11.232 6.780 10.070 1.00 93.00 95 GLY A C 1
ATOM 733 O O . GLY A 1 95 ? 10.282 6.656 10.848 1.00 93.00 95 GLY A O 1
ATOM 734 N N . LYS A 1 96 ? 11.124 7.327 8.854 1.00 91.81 96 LYS A N 1
ATOM 735 C CA . LYS A 1 96 ? 9.894 7.944 8.348 1.00 91.81 96 LYS A CA 1
ATOM 736 C C . LYS A 1 96 ? 8.764 6.928 8.186 1.00 91.81 96 LYS A C 1
ATOM 738 O O . LYS A 1 96 ? 7.648 7.213 8.599 1.00 91.81 96 LYS A O 1
ATOM 743 N N . ALA A 1 97 ? 9.060 5.712 7.724 1.00 95.12 97 ALA A N 1
ATOM 744 C CA . ALA A 1 97 ? 8.054 4.659 7.602 1.00 95.12 97 ALA A CA 1
ATOM 745 C C . ALA A 1 97 ? 7.389 4.297 8.940 1.00 95.12 97 ALA A C 1
ATOM 747 O O . ALA A 1 97 ? 6.180 4.072 8.982 1.00 95.12 97 ALA A O 1
ATOM 748 N N . LYS A 1 98 ? 8.160 4.246 10.039 1.00 95.75 98 LYS A N 1
ATOM 749 C CA . LYS A 1 98 ? 7.589 3.992 11.370 1.00 95.75 98 LYS A CA 1
ATOM 750 C C . LYS A 1 98 ? 6.665 5.128 11.784 1.00 95.75 98 LYS A C 1
ATOM 752 O O . LYS A 1 98 ? 5.543 4.851 12.188 1.00 95.75 98 LYS A O 1
ATOM 757 N N . GLN A 1 99 ? 7.137 6.370 11.651 1.00 94.62 99 GLN A N 1
ATOM 758 C CA . GLN A 1 99 ? 6.356 7.564 11.965 1.00 94.62 99 GLN A CA 1
ATOM 759 C C . GLN A 1 99 ? 5.029 7.569 11.192 1.00 94.62 99 GLN A C 1
ATOM 761 O O . GLN A 1 99 ? 3.969 7.629 11.812 1.00 94.62 99 GLN A O 1
ATOM 766 N N . ASP A 1 100 ? 5.089 7.419 9.867 1.00 95.19 100 ASP A N 1
ATOM 767 C CA . ASP A 1 100 ? 3.919 7.477 8.987 1.00 95.19 100 ASP A CA 1
ATOM 768 C C . ASP A 1 100 ? 2.872 6.421 9.355 1.00 95.19 100 ASP A C 1
ATOM 770 O O . ASP A 1 100 ? 1.675 6.703 9.329 1.00 95.19 100 ASP A O 1
ATOM 774 N N . LEU A 1 101 ? 3.304 5.210 9.725 1.00 95.06 101 LEU A N 1
ATOM 775 C CA . LEU A 1 101 ? 2.383 4.146 10.116 1.00 95.06 101 LEU A CA 1
ATOM 776 C C . LEU A 1 101 ? 1.803 4.367 11.519 1.00 95.06 101 LEU A C 1
ATOM 778 O O . LEU A 1 101 ? 0.621 4.114 11.733 1.00 95.06 101 LEU A O 1
ATOM 782 N N . THR A 1 102 ? 2.600 4.872 12.466 1.00 94.19 102 THR A N 1
ATOM 783 C CA . THR A 1 102 ? 2.111 5.200 13.816 1.00 94.19 102 THR A CA 1
ATOM 784 C C . THR A 1 102 ? 1.135 6.373 13.824 1.00 94.19 102 THR A C 1
ATOM 786 O O . THR A 1 102 ? 0.190 6.353 14.601 1.00 94.19 102 THR A O 1
ATOM 789 N N . GLU A 1 103 ? 1.293 7.350 12.927 1.00 94.94 103 GLU A N 1
ATOM 790 C CA . GLU A 1 103 ? 0.344 8.462 12.766 1.00 94.94 103 GLU A CA 1
ATOM 791 C C . GLU A 1 103 ? -1.038 7.999 12.277 1.00 94.94 103 GLU A C 1
ATOM 793 O O . GLU A 1 103 ? -2.016 8.712 12.464 1.00 94.94 103 GLU A O 1
ATOM 798 N N . LYS A 1 104 ? -1.153 6.806 11.672 1.00 92.75 104 LYS A N 1
ATOM 799 C CA . LYS A 1 104 ? -2.454 6.206 11.314 1.00 92.75 104 LYS A CA 1
ATOM 800 C C . LYS A 1 104 ? -3.137 5.475 12.470 1.00 92.75 104 LYS A C 1
ATOM 802 O O . LYS A 1 104 ? -4.272 5.041 12.308 1.00 92.75 104 LYS A O 1
ATOM 807 N N . LEU A 1 105 ? -2.438 5.300 13.590 1.00 89.50 105 LEU A N 1
ATOM 808 C CA . LEU A 1 105 ? -2.936 4.627 14.792 1.00 89.50 105 LEU A CA 1
ATOM 809 C C . LEU A 1 105 ? -3.327 5.609 15.910 1.00 89.50 105 LEU A C 1
ATOM 811 O O . LEU A 1 105 ? -3.853 5.161 16.928 1.00 89.50 105 LEU A O 1
ATOM 815 N N . ALA A 1 106 ? -3.021 6.898 15.741 1.00 81.88 106 ALA A N 1
ATOM 816 C CA . ALA A 1 106 ? -3.344 7.978 16.674 1.00 81.88 106 ALA A CA 1
ATOM 817 C C . ALA A 1 106 ? -4.730 8.563 16.379 1.00 81.88 106 ALA A C 1
ATOM 819 O O . ALA A 1 106 ? -5.434 8.887 17.361 1.00 81.88 106 ALA A O 1
#

Solvent-accessible surface area (backbone atoms only — not comparable to full-atom values): 5717 Å² total; per-residue (Å²): 107,72,59,61,54,50,61,62,47,42,57,36,4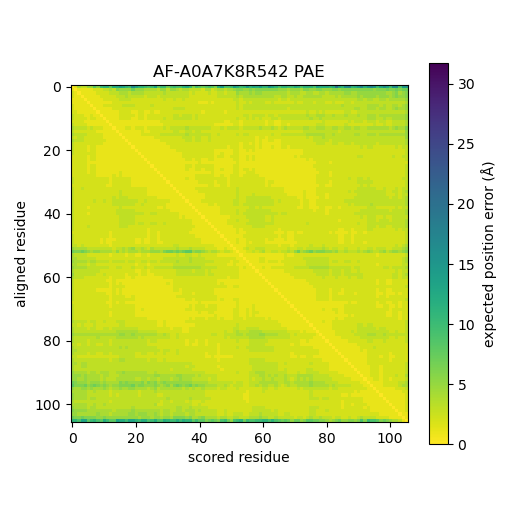5,66,34,90,51,63,67,56,18,27,52,37,29,49,49,47,38,64,44,36,75,76,49,29,62,75,41,61,92,40,42,80,61,44,52,55,39,47,49,57,66,27,42,66,37,90,46,66,64,36,22,53,26,29,52,49,29,54,50,41,45,67,72,45,32,66,59,80,75,44,51,60,56,45,56,60,49,40,73,75,45,58,72,63,34,19,51,60,48,49,65,75,75,110

Organism: NCBI:txid363769

Radius of gyration: 12.52 Å; Cα contacts (8 Å, |Δi|>4): 108; chains: 1; bounding box: 28×27×29 Å

Nearest PDB structures (foldseek):
  8whj-assembly1_A  TM=8.172E-01  e=1.645E-02  Homo sapiens
  3woz-assembly4_D  TM=8.427E-01  e=2.600E-02  Mus musculus
  3woz-assembly1_A  TM=8.436E-01  e=2.600E-02  Mus musculus
  5vch-assembly1_A  TM=6.671E-01  e=1.080E-01  Kluyveromyces lactis
  7ozs-assembly1_F  TM=6.235E-01  e=4.967E-01  Thermochaetoides thermophila DSM 1495

Foldseek 3Di:
DVQVVVVVLLCQCVDPPVVSNLVSLQVLLVVCQVCFQVCLVCCLVVLCSLLPCQCVPPDVSSNVSSLSNVVSNLVRYDCVSVQVSLVVVLVVDDDRSNVSSVVSVD

Secondary structure (DSSP, 8-state):
-HHHHHHHHHHHHT-SSHHHHHHHHHHHHHHHHHHGGGGGGGHHHHHHHHHTTTTT-SSHHHHHHHHHHHHHHHHHS-THHHHHHHHHHHHH--HHHHHHHHTT--